Protein AF-A0A7X1CC91-F1 (afdb_monomer)

Nearest PDB structures (foldseek):
  3fx7-assembly1_B  TM=5.301E-01  e=7.254E-01  Helicobacter pylori
  6h4h-assembly1_B-2  TM=4.539E-01  e=4.019E+00  Homo sapiens
  5lm1-assembly1_A  TM=4.319E-01  e=9.790E+00  Homo sapiens

pLDDT: mean 75.58, std 10.17, range [43.06, 87.5]

InterPro domains:
  IPR046318 Protein of unknown function DUF5344 [PF17279] (1-83)

Sequence (95 aa):
MSEVHIDPTVLEQEISVLKELLNTKITRTKGSISNKGKTSDKMKEVQVYYDKLNEALDILIQNTVSFLENAKDAYINTDEASAAVLSQLLEREKG

Structure (mmCIF, N/CA/C/O backbone):
data_AF-A0A7X1CC91-F1
#
_entry.id   AF-A0A7X1CC91-F1
#
loop_
_atom_site.group_PDB
_atom_site.id
_atom_site.type_symbol
_atom_site.label_atom_id
_atom_site.label_alt_id
_atom_site.label_comp_id
_atom_site.label_asym_id
_atom_site.label_entity_id
_atom_site.label_seq_id
_atom_site.pdbx_PDB_ins_code
_atom_site.Cartn_x
_atom_site.Cartn_y
_atom_site.Cartn_z
_atom_site.occupancy
_atom_site.B_iso_or_equiv
_atom_site.auth_seq_id
_atom_site.auth_comp_id
_atom_site.auth_asym_id
_atom_site.auth_atom_id
_atom_site.pdbx_PDB_model_num
ATOM 1 N N . MET A 1 1 ? 8.295 -19.486 -20.993 1.00 43.06 1 MET A N 1
ATOM 2 C CA . MET A 1 1 ? 7.954 -18.529 -19.921 1.00 43.06 1 MET A CA 1
ATOM 3 C C . MET A 1 1 ? 6.885 -17.616 -20.488 1.00 43.06 1 MET A C 1
ATOM 5 O O . MET A 1 1 ? 7.074 -17.186 -21.617 1.00 43.06 1 MET A O 1
ATOM 9 N N . SER A 1 2 ? 5.755 -17.400 -19.807 1.00 45.97 2 SER A N 1
ATOM 10 C CA . SER A 1 2 ? 4.831 -16.345 -20.238 1.00 45.97 2 SER A CA 1
ATOM 11 C C . SER A 1 2 ? 5.491 -15.011 -19.927 1.00 45.97 2 SER A C 1
ATOM 13 O O . SER A 1 2 ? 5.896 -14.787 -18.786 1.00 45.97 2 SER A O 1
ATOM 15 N N . GLU A 1 3 ? 5.644 -14.170 -20.935 1.00 57.28 3 GLU A N 1
ATOM 16 C CA . GLU A 1 3 ? 6.137 -12.812 -20.761 1.00 57.28 3 GLU A CA 1
ATOM 17 C C . GLU A 1 3 ? 5.118 -12.063 -19.895 1.00 57.28 3 GLU A C 1
ATOM 19 O O . GLU A 1 3 ? 3.946 -11.935 -20.255 1.00 57.28 3 GLU A O 1
ATOM 24 N N . VAL A 1 4 ? 5.523 -11.696 -18.678 1.00 61.69 4 VAL A N 1
ATOM 25 C CA . VAL A 1 4 ? 4.669 -10.934 -17.767 1.00 61.69 4 VAL A CA 1
ATOM 26 C C . VAL A 1 4 ? 4.711 -9.494 -18.252 1.00 61.69 4 VAL A C 1
ATOM 28 O O . VAL A 1 4 ? 5.681 -8.782 -18.010 1.00 61.69 4 VAL A O 1
ATOM 31 N N . HIS A 1 5 ? 3.675 -9.087 -18.978 1.00 67.62 5 HIS A N 1
ATOM 32 C CA . HIS A 1 5 ? 3.518 -7.704 -19.400 1.00 67.62 5 HIS A CA 1
ATOM 33 C C . HIS A 1 5 ? 3.012 -6.881 -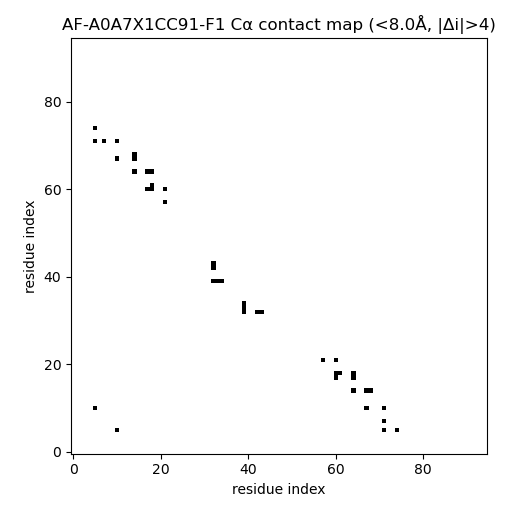18.211 1.00 67.62 5 HIS A C 1
ATOM 35 O O . HIS A 1 5 ? 1.874 -7.057 -17.772 1.00 67.62 5 HIS A O 1
ATOM 41 N N . ILE A 1 6 ? 3.876 -6.028 -17.661 1.00 67.88 6 ILE A N 1
ATOM 42 C CA . ILE A 1 6 ? 3.517 -5.079 -16.605 1.00 67.88 6 ILE A CA 1
ATOM 43 C C . ILE A 1 6 ? 3.299 -3.727 -17.276 1.00 67.88 6 ILE A C 1
ATOM 45 O O . ILE A 1 6 ? 4.232 -3.190 -17.864 1.00 67.88 6 ILE A O 1
ATOM 49 N N . ASP A 1 7 ? 2.086 -3.179 -17.179 1.00 78.31 7 ASP A N 1
ATOM 50 C CA . ASP A 1 7 ? 1.816 -1.787 -17.547 1.00 78.31 7 ASP A CA 1
ATOM 51 C C . ASP A 1 7 ? 2.160 -0.882 -16.347 1.00 78.31 7 ASP A C 1
ATOM 53 O O . ASP A 1 7 ? 1.442 -0.908 -15.337 1.00 78.31 7 ASP A O 1
ATOM 57 N N . PRO A 1 8 ? 3.243 -0.084 -16.414 1.00 74.94 8 PRO A N 1
ATOM 58 C CA . PRO A 1 8 ? 3.665 0.761 -15.300 1.00 74.94 8 PRO A CA 1
ATOM 59 C C . PRO A 1 8 ? 2.631 1.836 -14.951 1.00 74.94 8 PRO A C 1
ATOM 61 O O . PRO A 1 8 ? 2.551 2.248 -13.795 1.00 74.94 8 PRO A O 1
ATOM 64 N N . THR A 1 9 ? 1.819 2.264 -15.923 1.00 78.94 9 THR A N 1
ATOM 65 C CA . THR A 1 9 ? 0.804 3.310 -15.739 1.00 78.94 9 THR A CA 1
ATOM 66 C C . THR A 1 9 ? -0.363 2.792 -14.909 1.00 78.94 9 THR A C 1
ATOM 68 O O 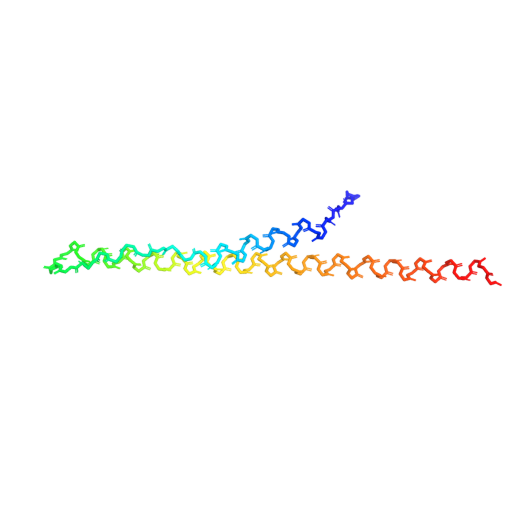. THR A 1 9 ? -0.804 3.456 -13.972 1.00 78.94 9 THR A O 1
ATOM 71 N N . VAL A 1 10 ? -0.842 1.583 -15.221 1.00 80.50 10 VAL A N 1
ATOM 72 C CA . VAL A 1 10 ? -1.891 0.913 -14.435 1.00 80.50 10 VAL A CA 1
ATOM 73 C C . VAL A 1 10 ? -1.388 0.652 -13.017 1.00 80.50 10 VAL A C 1
ATOM 75 O O . VAL A 1 10 ? -2.082 0.944 -12.047 1.00 80.50 10 VAL A O 1
ATOM 78 N N . LEU A 1 11 ? -0.148 0.178 -12.879 1.00 80.75 11 LEU A N 1
ATOM 79 C CA . LEU A 1 11 ? 0.462 -0.085 -11.577 1.00 80.75 11 LEU A CA 1
ATOM 80 C C . LEU A 1 11 ? 0.562 1.185 -10.711 1.00 80.75 11 LEU A C 1
ATOM 82 O O . LEU A 1 11 ? 0.300 1.147 -9.510 1.00 80.75 11 LEU A O 1
ATOM 86 N N . GLU A 1 12 ? 0.901 2.323 -11.317 1.00 80.06 12 GLU A N 1
ATOM 87 C CA . GLU A 1 12 ? 0.978 3.618 -10.638 1.00 80.06 12 GLU A CA 1
ATOM 88 C C . GLU A 1 12 ? -0.397 4.143 -10.197 1.00 80.06 12 GLU A C 1
ATOM 90 O O . GLU A 1 12 ? -0.525 4.668 -9.087 1.00 80.06 12 GLU A O 1
ATOM 95 N N . GLN A 1 13 ? -1.440 3.932 -11.008 1.00 82.00 13 GLN A N 1
ATOM 96 C CA . GLN A 1 13 ? -2.822 4.239 -10.626 1.00 82.00 13 GLN A CA 1
ATOM 97 C C . GLN A 1 13 ? -3.274 3.410 -9.418 1.00 82.00 13 GLN A C 1
ATOM 99 O O . GLN A 1 13 ? -3.790 3.973 -8.452 1.00 82.00 13 GLN A O 1
ATOM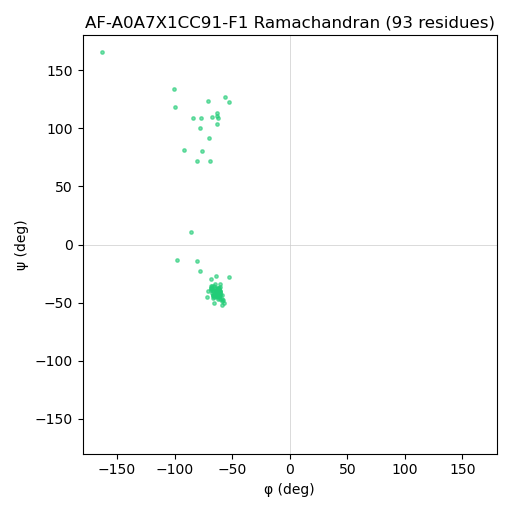 104 N N . GLU A 1 14 ? -3.022 2.100 -9.424 1.00 81.38 14 GLU A N 1
ATOM 105 C CA . GLU A 1 14 ? -3.383 1.209 -8.312 1.00 81.38 14 GLU A CA 1
ATOM 106 C C . GLU A 1 14 ? -2.629 1.570 -7.017 1.00 81.38 14 GLU A C 1
ATOM 108 O O . GLU A 1 14 ? -3.216 1.611 -5.933 1.00 81.38 14 GLU A O 1
ATOM 113 N N . ILE A 1 15 ? -1.344 1.938 -7.112 1.00 83.50 15 ILE A N 1
ATOM 114 C CA . ILE A 1 15 ? -0.576 2.468 -5.971 1.00 83.50 15 ILE A CA 1
ATOM 115 C C . ILE A 1 15 ? -1.213 3.755 -5.423 1.00 83.50 15 ILE A C 1
ATOM 117 O O . ILE A 1 15 ? -1.275 3.940 -4.203 1.00 83.50 15 ILE A O 1
ATOM 121 N N . SER A 1 16 ? -1.693 4.646 -6.295 1.00 82.81 16 SER A N 1
ATOM 122 C CA . SER A 1 16 ? -2.359 5.884 -5.878 1.00 82.81 16 SER A CA 1
ATOM 123 C C . SER A 1 16 ? -3.642 5.598 -5.096 1.00 82.81 16 SER A C 1
ATOM 125 O O . SER A 1 16 ? -3.838 6.166 -4.022 1.00 82.81 16 SER A O 1
ATOM 127 N N . VAL A 1 17 ? -4.470 4.661 -5.568 1.00 85.19 17 VAL A N 1
ATOM 128 C CA . VAL A 1 17 ? -5.696 4.232 -4.869 1.00 85.19 17 VAL A CA 1
ATOM 129 C C . VAL A 1 17 ? -5.373 3.683 -3.476 1.00 85.19 17 VAL A C 1
ATOM 131 O O . VAL A 1 17 ? -6.024 4.042 -2.494 1.00 85.19 17 VAL A O 1
ATOM 134 N N . LEU A 1 18 ? -4.325 2.864 -3.349 1.00 82.75 18 LEU A N 1
ATOM 135 C CA . LEU A 1 18 ? -3.882 2.339 -2.053 1.00 82.75 18 LEU A CA 1
ATOM 136 C C . LEU A 1 18 ? -3.413 3.452 -1.098 1.00 82.75 18 LEU A C 1
ATOM 138 O O . LEU A 1 18 ? -3.738 3.433 0.092 1.00 82.75 18 LEU A O 1
ATOM 142 N N . LYS A 1 19 ? -2.697 4.461 -1.608 1.00 80.19 19 LYS A N 1
ATOM 143 C CA . LYS A 1 19 ? -2.289 5.643 -0.826 1.00 80.19 19 LYS A CA 1
ATOM 144 C C . LYS A 1 19 ? -3.491 6.489 -0.388 1.00 80.19 19 LYS A C 1
ATOM 146 O O . LYS A 1 19 ? -3.498 7.014 0.724 1.00 80.19 19 LYS A O 1
ATOM 151 N N . GLU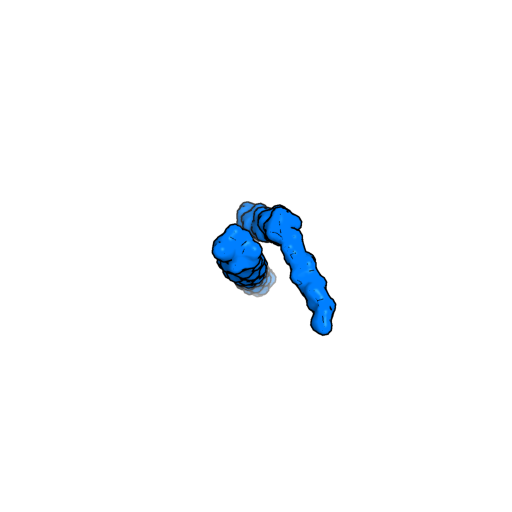 A 1 20 ? -4.525 6.603 -1.215 1.00 81.94 20 GLU A N 1
ATOM 152 C CA . GLU A 1 20 ? -5.774 7.284 -0.854 1.00 81.94 20 GLU A CA 1
ATOM 153 C C . GLU A 1 20 ? -6.559 6.535 0.231 1.00 81.94 20 GLU A C 1
ATOM 155 O O . GLU A 1 20 ? -7.090 7.159 1.156 1.00 81.94 20 GLU A O 1
ATOM 160 N N . LEU A 1 21 ? -6.576 5.200 0.183 1.00 78.00 21 LEU A N 1
ATOM 161 C CA . LEU A 1 21 ? -7.189 4.374 1.225 1.00 78.00 21 LEU A CA 1
ATOM 162 C C . LEU A 1 21 ? -6.509 4.574 2.588 1.00 78.00 21 LEU A C 1
ATOM 164 O O . LEU A 1 21 ? -7.212 4.732 3.583 1.00 78.00 21 LEU A O 1
ATOM 168 N N . LEU A 1 22 ? -5.175 4.687 2.631 1.00 72.88 22 LEU A N 1
ATOM 169 C CA . LEU A 1 22 ? -4.429 5.039 3.855 1.00 72.88 22 LEU A CA 1
ATOM 170 C C . LEU A 1 22 ? -4.820 6.412 4.424 1.00 72.88 22 LEU A C 1
ATOM 172 O O . LEU A 1 22 ? -4.835 6.622 5.638 1.00 72.88 22 LEU A O 1
ATOM 176 N N . ASN A 1 23 ? -5.145 7.367 3.552 1.00 73.25 23 ASN A N 1
ATOM 177 C CA . ASN A 1 23 ? -5.576 8.701 3.969 1.00 73.25 23 ASN A CA 1
ATOM 178 C C . ASN A 1 23 ? -7.038 8.723 4.440 1.00 73.25 23 ASN A C 1
ATOM 180 O O . ASN A 1 23 ? -7.427 9.592 5.229 1.00 73.25 23 ASN A O 1
ATOM 184 N N . THR A 1 24 ? -7.842 7.753 4.006 1.00 69.81 24 THR A N 1
ATOM 185 C CA . THR A 1 24 ? -9.245 7.601 4.391 1.00 69.81 24 THR A CA 1
ATOM 186 C C . THR A 1 24 ? -9.330 6.919 5.753 1.00 69.81 24 THR A C 1
ATOM 188 O O . THR A 1 24 ? -9.714 5.761 5.886 1.00 69.81 24 THR A O 1
ATOM 191 N N . LYS A 1 25 ? -8.959 7.648 6.812 1.00 63.03 25 LYS A N 1
ATOM 192 C CA . LYS A 1 25 ? -9.111 7.148 8.183 1.00 63.03 25 LYS A CA 1
ATOM 193 C C . LYS A 1 25 ? -10.565 6.775 8.422 1.00 63.03 25 LYS A C 1
ATOM 195 O O . LYS A 1 25 ? -11.445 7.624 8.276 1.00 63.03 25 LYS A O 1
ATOM 200 N N . ILE A 1 26 ? -10.816 5.548 8.878 1.00 64.44 26 ILE A N 1
ATOM 201 C CA . ILE A 1 26 ? -12.159 5.175 9.313 1.00 64.44 26 ILE A CA 1
ATOM 202 C C . ILE A 1 26 ? -12.522 6.070 10.501 1.00 64.44 26 ILE A C 1
ATOM 204 O O . ILE A 1 26 ? -11.944 5.975 11.590 1.00 64.44 26 ILE A O 1
ATOM 208 N N . THR A 1 27 ? -13.448 6.999 10.276 1.00 55.69 27 THR A N 1
ATOM 209 C CA . THR A 1 27 ? -13.854 7.990 11.264 1.00 55.69 27 THR A CA 1
ATOM 210 C C . THR A 1 27 ? -14.474 7.266 12.449 1.00 55.69 27 THR A C 1
ATOM 212 O O . THR A 1 27 ? -15.557 6.689 12.366 1.00 55.69 27 THR A O 1
ATOM 215 N N . ARG A 1 28 ? -13.764 7.282 13.583 1.00 57.34 28 ARG A N 1
ATOM 216 C CA . ARG A 1 28 ? -14.260 6.744 14.852 1.00 57.34 28 ARG A CA 1
ATOM 217 C C . ARG A 1 28 ? -15.623 7.359 15.158 1.00 57.34 28 ARG A C 1
ATOM 219 O O . ARG A 1 28 ? -15.717 8.567 15.377 1.00 57.34 28 ARG A O 1
ATOM 226 N N . THR A 1 29 ? -16.644 6.526 15.334 1.00 53.81 29 THR A N 1
ATOM 227 C CA . THR A 1 29 ? -17.785 6.936 16.155 1.00 53.81 29 THR A CA 1
ATOM 228 C C . THR A 1 29 ? -17.270 6.980 17.594 1.00 53.81 29 THR A C 1
ATOM 230 O O . THR A 1 29 ? -17.209 5.957 18.272 1.00 53.81 29 THR A O 1
ATOM 233 N N . LYS A 1 30 ? -16.789 8.146 18.052 1.00 52.03 30 LYS A N 1
ATOM 234 C CA . LYS A 1 30 ? -16.381 8.369 19.450 1.00 52.03 30 LYS A CA 1
ATOM 235 C C . LYS A 1 30 ? -17.630 8.366 20.340 1.00 52.03 30 LYS A C 1
ATOM 237 O O . LYS A 1 30 ? -18.059 9.403 20.833 1.00 52.03 30 LYS A O 1
ATOM 242 N N . GLY A 1 31 ? -18.230 7.198 20.542 1.00 54.34 31 GLY A N 1
ATOM 243 C CA . GLY A 1 31 ? -19.169 6.996 21.634 1.00 54.34 31 GLY A CA 1
ATOM 244 C C . GLY A 1 31 ? -18.384 7.067 22.938 1.00 54.34 31 GLY A C 1
ATOM 245 O O . GLY A 1 31 ? -17.561 6.193 23.206 1.00 54.34 31 GLY A O 1
ATOM 246 N N . SER A 1 32 ? -18.582 8.122 23.730 1.00 55.66 32 SER A N 1
ATOM 247 C CA . SER A 1 32 ? -18.046 8.182 25.091 1.00 55.66 32 SER A CA 1
ATOM 248 C C . SER A 1 32 ? -18.694 7.057 25.898 1.00 55.66 32 SER A C 1
ATOM 250 O O . SER A 1 32 ? -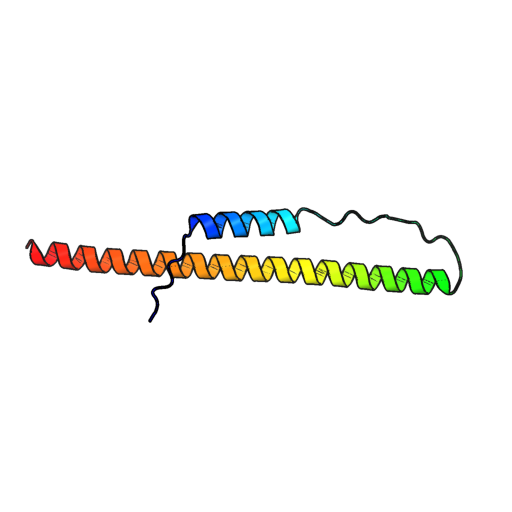19.871 7.135 26.250 1.00 55.66 32 SER A O 1
ATOM 252 N N . ILE A 1 33 ? -17.957 5.971 26.147 1.00 60.81 33 ILE A N 1
ATOM 253 C CA . ILE A 1 33 ? -18.430 4.870 26.990 1.00 60.81 33 ILE A CA 1
ATOM 254 C C . ILE A 1 33 ? -18.325 5.354 28.443 1.00 60.81 33 ILE A C 1
ATOM 256 O O . ILE A 1 33 ? -17.354 5.077 29.144 1.00 60.81 33 ILE A O 1
ATOM 260 N N . SER A 1 34 ? -19.305 6.139 28.898 1.00 58.06 34 SER A N 1
ATOM 261 C CA . SER A 1 34 ? -19.262 6.790 30.216 1.00 58.06 34 SER A CA 1
ATOM 262 C C . SER A 1 34 ? -19.781 5.917 31.367 1.00 58.06 34 SER A C 1
ATOM 264 O O . SER A 1 34 ? -20.005 6.431 32.463 1.00 58.06 34 SER A O 1
ATOM 266 N N . ASN A 1 35 ? -20.014 4.618 31.153 1.00 58.62 35 ASN A N 1
ATOM 267 C CA . ASN A 1 35 ? -20.677 3.780 32.153 1.00 58.62 35 ASN A CA 1
ATOM 268 C C . ASN A 1 35 ? -19.673 2.925 32.950 1.00 58.62 35 ASN A C 1
ATOM 270 O O . ASN A 1 35 ? -18.771 2.323 32.371 1.00 58.62 35 ASN A O 1
ATOM 274 N N . LYS A 1 36 ? -19.802 2.868 34.282 1.00 64.44 36 LYS A N 1
ATOM 275 C CA . LYS A 1 36 ? -18.912 2.105 35.184 1.00 64.44 36 LYS A CA 1
ATOM 276 C C . LYS A 1 36 ? -19.466 0.691 35.404 1.00 64.44 36 LYS A C 1
ATOM 278 O O . LYS A 1 36 ? -20.131 0.433 36.400 1.00 64.44 36 LYS A O 1
ATOM 283 N N . GLY A 1 37 ? -19.221 -0.229 34.472 1.00 72.00 37 GLY A N 1
ATOM 284 C CA . GLY A 1 37 ? -19.641 -1.629 34.610 1.00 72.00 37 GLY A CA 1
ATOM 285 C C . GLY A 1 37 ? -18.907 -2.565 33.654 1.00 72.00 37 GLY A C 1
ATOM 286 O O . GLY A 1 37 ? -18.315 -2.105 32.684 1.00 72.00 37 GLY A O 1
ATOM 287 N N . LYS A 1 38 ? -18.988 -3.884 33.885 1.00 71.06 38 LYS A N 1
ATOM 288 C CA . LYS A 1 38 ? -18.266 -4.919 33.108 1.00 71.06 38 LYS A CA 1
ATOM 289 C C . LYS A 1 38 ? -18.471 -4.819 31.585 1.00 71.06 38 LYS A C 1
ATOM 291 O O . LYS A 1 38 ? -17.599 -5.201 30.813 1.00 71.06 38 LYS A O 1
ATOM 296 N N . THR A 1 39 ? -19.612 -4.288 31.143 1.00 73.88 39 THR A N 1
ATOM 297 C CA . THR A 1 39 ? -19.917 -4.021 29.725 1.00 73.88 39 THR A CA 1
ATOM 298 C C . THR A 1 39 ? -19.038 -2.918 29.127 1.00 73.88 39 THR A C 1
ATOM 300 O O . THR A 1 39 ? -18.640 -3.010 27.971 1.00 73.88 39 THR A O 1
ATOM 303 N N . SER A 1 40 ? -18.705 -1.891 29.911 1.00 72.19 40 SER A N 1
ATOM 304 C CA . SER A 1 40 ? -17.806 -0.804 29.508 1.00 72.19 40 SER A CA 1
ATOM 305 C C . SER A 1 40 ? -16.380 -1.298 29.309 1.00 72.19 40 SER A C 1
ATOM 307 O O . SER A 1 40 ? -15.734 -0.927 28.335 1.00 72.19 40 SER A O 1
ATOM 309 N N . ASP A 1 41 ? -15.917 -2.203 30.171 1.00 75.06 41 ASP A N 1
ATOM 310 C CA . ASP A 1 41 ? -14.574 -2.772 30.053 1.00 75.06 41 ASP A CA 1
ATOM 311 C C . ASP A 1 41 ? -14.439 -3.646 28.800 1.00 75.06 41 ASP A C 1
ATOM 313 O O . ASP A 1 41 ? -13.484 -3.479 28.046 1.00 75.06 41 ASP A O 1
ATOM 317 N N . LYS A 1 42 ? -15.451 -4.469 28.486 1.00 75.69 42 LYS A N 1
ATOM 318 C CA . LYS A 1 42 ? -15.503 -5.203 27.208 1.00 75.69 42 LYS A CA 1
ATOM 319 C C . LYS A 1 42 ? -15.558 -4.274 25.994 1.00 75.69 42 LYS A C 1
ATOM 321 O O . LYS A 1 42 ? -14.946 -4.559 24.973 1.00 75.69 42 LYS A O 1
ATOM 326 N N . MET A 1 43 ? -16.269 -3.151 26.085 1.00 74.81 43 MET A N 1
ATOM 327 C CA . MET A 1 43 ? -16.322 -2.174 24.993 1.00 74.81 43 MET A CA 1
ATOM 328 C C . MET A 1 43 ? -14.982 -1.455 24.780 1.00 74.81 43 MET A C 1
ATOM 330 O O . MET A 1 43 ? -14.607 -1.214 23.635 1.00 74.81 43 MET A O 1
ATOM 334 N N . LYS A 1 44 ? -14.220 -1.167 25.843 1.00 77.19 44 LYS A N 1
ATOM 335 C CA . LYS A 1 44 ? -12.836 -0.670 25.720 1.00 77.19 44 LYS A CA 1
ATOM 336 C C . LYS A 1 44 ? -11.922 -1.705 25.067 1.00 77.19 44 LYS A C 1
ATOM 338 O O . LYS A 1 44 ? -11.094 -1.350 24.240 1.00 77.19 44 LYS A O 1
ATOM 343 N N . GLU A 1 45 ? -12.083 -2.979 25.408 1.00 79.75 45 GLU A N 1
ATOM 344 C CA . GLU A 1 45 ? -11.318 -4.071 24.802 1.00 79.75 45 GLU A CA 1
ATOM 345 C C . GLU A 1 45 ? -11.602 -4.191 23.294 1.00 79.75 45 GLU A C 1
ATOM 347 O O . GLU A 1 45 ? -10.675 -4.255 22.489 1.00 79.75 45 GLU A O 1
ATOM 352 N N . VAL A 1 46 ? -12.874 -4.097 22.889 1.00 78.75 46 VAL A N 1
ATOM 353 C CA . VAL A 1 46 ? -13.271 -4.031 21.471 1.00 78.75 46 VAL A CA 1
ATOM 354 C C . VAL A 1 46 ? -12.667 -2.809 20.773 1.00 78.75 46 VAL A C 1
ATOM 356 O O . VAL A 1 46 ? -12.198 -2.935 19.644 1.00 78.75 46 VAL A O 1
ATOM 359 N N . GLN A 1 47 ? -12.619 -1.645 21.432 1.00 77.06 47 GLN A N 1
ATOM 360 C CA . GLN A 1 47 ? -11.942 -0.463 20.882 1.00 77.06 47 GLN A CA 1
ATOM 361 C C . GLN A 1 47 ? -10.447 -0.713 20.651 1.00 77.06 47 GLN A C 1
ATOM 363 O O . GLN A 1 47 ? -9.934 -0.364 19.592 1.00 77.06 47 GLN A O 1
ATOM 368 N N . VAL A 1 48 ? -9.762 -1.371 21.589 1.00 82.44 48 VAL A N 1
ATOM 369 C CA . VAL A 1 48 ? -8.346 -1.737 21.431 1.00 82.44 48 VAL A CA 1
ATOM 370 C C . VAL A 1 48 ? -8.149 -2.706 20.262 1.00 82.44 48 VAL A C 1
ATOM 372 O O . VAL A 1 48 ? -7.204 -2.546 19.493 1.00 82.44 48 VAL A O 1
ATOM 375 N N . TYR A 1 49 ? -9.025 -3.702 20.097 1.00 78.75 49 TYR A N 1
ATOM 376 C CA . TYR A 1 49 ? -8.954 -4.612 18.949 1.00 78.75 49 TYR A CA 1
ATOM 377 C C . TYR A 1 49 ? -9.186 -3.897 17.620 1.00 78.75 49 TYR A C 1
ATOM 379 O O . TYR A 1 49 ? -8.484 -4.174 16.652 1.00 78.75 49 TYR A O 1
ATOM 387 N N . TYR A 1 50 ? -10.131 -2.961 17.585 1.00 79.50 50 TYR A N 1
ATOM 388 C CA . TYR A 1 50 ? -10.398 -2.144 16.408 1.00 79.50 50 TYR A CA 1
ATOM 389 C C . TYR A 1 50 ? -9.191 -1.277 16.026 1.00 79.50 50 TYR A C 1
ATOM 391 O O . TYR A 1 50 ? -8.826 -1.207 14.855 1.00 79.50 50 TYR A O 1
ATOM 399 N N . ASP A 1 51 ? -8.531 -0.666 17.011 1.00 81.56 51 ASP A N 1
ATOM 400 C CA . ASP A 1 51 ? -7.327 0.135 16.782 1.00 81.56 51 ASP A CA 1
ATOM 401 C C . ASP A 1 51 ? -6.181 -0.712 16.220 1.00 81.56 51 ASP A C 1
ATOM 403 O O . ASP A 1 51 ? -5.571 -0.331 15.223 1.00 81.56 51 ASP A O 1
ATOM 407 N N . LYS A 1 52 ? -5.948 -1.897 16.800 1.00 83.88 52 LYS A N 1
ATOM 408 C CA . LYS A 1 52 ? -4.943 -2.847 16.301 1.00 83.88 52 LYS A CA 1
ATOM 409 C C . LYS A 1 52 ? -5.248 -3.332 14.886 1.00 83.88 52 LYS A C 1
ATOM 411 O O . LYS A 1 52 ? -4.329 -3.522 14.098 1.00 83.88 52 LYS A O 1
ATOM 416 N N . LEU A 1 53 ? -6.523 -3.563 14.570 1.00 79.94 53 LEU A N 1
ATOM 417 C CA . LEU A 1 53 ? -6.934 -3.993 13.237 1.00 79.94 53 LEU A CA 1
ATOM 418 C C . LEU A 1 53 ? -6.678 -2.897 12.199 1.00 79.94 53 LEU A C 1
ATOM 420 O O . LEU A 1 53 ? -6.143 -3.198 11.138 1.00 79.94 53 LEU A O 1
ATOM 424 N N . ASN A 1 54 ? -7.012 -1.642 12.512 1.00 81.38 54 ASN A N 1
ATOM 425 C CA . ASN A 1 54 ? -6.714 -0.519 11.623 1.00 81.38 54 ASN A CA 1
ATOM 426 C C . ASN A 1 54 ? -5.210 -0.348 11.413 1.00 81.38 54 ASN A C 1
ATOM 428 O O . ASN A 1 54 ? -4.778 -0.214 10.279 1.00 81.38 54 ASN A O 1
ATOM 432 N N . GLU A 1 55 ? -4.409 -0.423 12.477 1.00 85.62 55 GLU A N 1
ATOM 433 C CA . GLU A 1 55 ? -2.949 -0.348 12.363 1.00 85.62 55 GLU A CA 1
ATOM 434 C C . GLU A 1 55 ? -2.386 -1.481 11.488 1.00 85.62 55 GLU A C 1
ATOM 436 O O . GLU A 1 55 ? -1.551 -1.246 10.617 1.00 85.62 55 GLU A O 1
ATOM 441 N N . ALA A 1 56 ? -2.880 -2.711 11.660 1.00 81.25 56 ALA A N 1
ATOM 442 C CA . ALA A 1 56 ? -2.469 -3.842 10.832 1.00 81.25 56 ALA A CA 1
ATOM 443 C C . ALA A 1 56 ? -2.870 -3.671 9.356 1.00 81.25 56 ALA A C 1
ATOM 445 O O . ALA A 1 56 ? -2.103 -4.048 8.469 1.00 81.25 56 ALA A O 1
ATOM 446 N N . LEU A 1 57 ? -4.050 -3.102 9.087 1.00 83.31 57 LEU A N 1
ATOM 447 C CA . LEU A 1 57 ? -4.500 -2.780 7.732 1.00 83.31 57 LEU A CA 1
ATOM 448 C C . LEU A 1 57 ? -3.637 -1.682 7.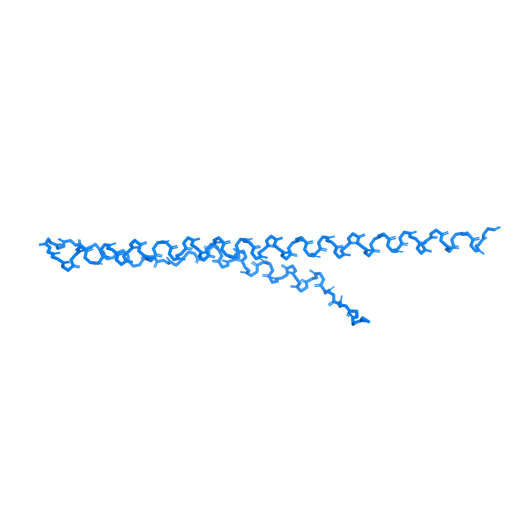103 1.00 83.31 57 LEU A C 1
ATOM 450 O O . LEU A 1 57 ? -3.217 -1.842 5.959 1.00 83.31 57 LEU A O 1
ATOM 454 N N . ASP A 1 58 ? -3.304 -0.630 7.851 1.00 83.94 58 ASP A N 1
ATOM 455 C CA . ASP A 1 58 ? -2.414 0.435 7.382 1.00 83.94 58 ASP A CA 1
ATOM 456 C C . ASP A 1 58 ? -1.037 -0.134 7.000 1.00 83.94 58 ASP A C 1
ATOM 458 O O . ASP A 1 58 ? -0.529 0.129 5.909 1.00 83.94 58 ASP A O 1
ATOM 462 N N . ILE A 1 59 ? -0.457 -0.987 7.852 1.00 86.94 59 ILE A N 1
ATOM 463 C CA . ILE A 1 59 ? 0.824 -1.659 7.578 1.00 86.94 59 ILE A CA 1
ATOM 464 C C . ILE A 1 59 ? 0.727 -2.554 6.336 1.00 86.94 59 ILE A C 1
ATOM 466 O O . ILE A 1 59 ? 1.635 -2.564 5.504 1.00 86.94 59 ILE A O 1
ATOM 470 N N . LEU A 1 60 ? -0.362 -3.312 6.183 1.00 84.12 60 LEU A N 1
ATOM 471 C CA . LEU A 1 60 ? -0.561 -4.182 5.023 1.00 84.12 60 LEU A CA 1
ATOM 472 C C . LEU A 1 60 ? -0.635 -3.376 3.721 1.00 84.12 60 LEU A C 1
ATOM 474 O O . LEU A 1 60 ? 0.003 -3.751 2.734 1.00 84.12 60 LEU A O 1
ATOM 478 N N . ILE A 1 61 ? -1.379 -2.267 3.719 1.00 83.25 61 ILE A N 1
ATOM 479 C CA . ILE A 1 61 ? -1.490 -1.392 2.550 1.00 83.25 61 ILE A CA 1
ATOM 480 C C . ILE A 1 61 ? -0.125 -0.768 2.230 1.00 83.25 61 ILE A C 1
ATOM 482 O O . ILE A 1 61 ? 0.290 -0.799 1.074 1.00 83.25 61 ILE A O 1
ATOM 486 N N . GLN A 1 62 ? 0.621 -0.292 3.234 1.00 84.62 62 GLN A N 1
ATOM 487 C CA . GLN A 1 62 ? 1.979 0.240 3.045 1.00 84.62 62 GLN A CA 1
ATOM 488 C C . GLN A 1 62 ? 2.936 -0.795 2.444 1.00 84.62 62 GLN A C 1
ATOM 490 O O . GLN A 1 62 ? 3.598 -0.514 1.447 1.00 84.62 62 GLN A O 1
ATOM 495 N N . ASN A 1 63 ? 2.972 -2.009 2.997 1.00 87.50 63 ASN A N 1
ATOM 496 C CA . ASN A 1 63 ? 3.817 -3.087 2.481 1.00 87.50 63 ASN A CA 1
ATOM 497 C C . ASN A 1 63 ? 3.446 -3.460 1.041 1.00 87.50 63 ASN A C 1
ATOM 499 O O . ASN A 1 63 ? 4.325 -3.740 0.227 1.00 87.50 63 ASN A O 1
ATOM 503 N N . THR A 1 64 ? 2.150 -3.442 0.719 1.00 83.94 64 THR A N 1
ATOM 504 C CA . THR A 1 64 ? 1.656 -3.707 -0.638 1.00 83.94 64 THR A CA 1
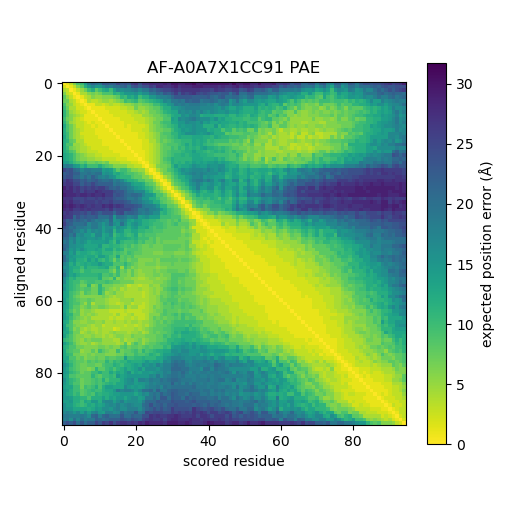ATOM 505 C C . THR A 1 64 ? 2.107 -2.612 -1.601 1.00 83.94 64 THR A C 1
ATOM 507 O O . THR A 1 64 ? 2.629 -2.924 -2.665 1.00 83.94 64 THR A O 1
ATOM 510 N N . VAL A 1 65 ? 1.990 -1.339 -1.211 1.00 83.00 65 VAL A N 1
ATOM 511 C CA . VAL A 1 65 ? 2.500 -0.203 -1.993 1.00 83.00 65 VAL A CA 1
ATOM 512 C C . VAL A 1 65 ? 3.997 -0.356 -2.260 1.00 83.00 65 VAL A C 1
ATOM 514 O O . VAL A 1 65 ? 4.404 -0.308 -3.416 1.00 83.00 65 VAL A O 1
ATOM 517 N N . SER A 1 66 ? 4.806 -0.624 -1.232 1.00 85.75 66 SER A N 1
ATOM 518 C CA . SER A 1 66 ? 6.253 -0.802 -1.403 1.00 85.75 66 SER A CA 1
ATOM 519 C C . SER A 1 66 ? 6.601 -1.996 -2.291 1.00 85.75 66 SER A C 1
ATOM 521 O O . SER A 1 66 ? 7.536 -1.926 -3.084 1.00 85.75 66 SER A O 1
ATOM 523 N N . PHE A 1 67 ? 5.860 -3.101 -2.189 1.00 85.75 67 PHE A N 1
ATOM 524 C CA . PHE A 1 67 ? 6.047 -4.247 -3.076 1.00 85.75 67 PHE A CA 1
ATOM 525 C C . PHE A 1 67 ? 5.779 -3.879 -4.543 1.00 85.75 67 PHE A C 1
ATOM 527 O O . PHE A 1 67 ? 6.580 -4.224 -5.411 1.00 85.75 67 PHE A O 1
ATOM 534 N N . LEU A 1 68 ? 4.687 -3.158 -4.816 1.00 83.81 68 LEU A N 1
ATOM 535 C CA . LEU A 1 68 ? 4.327 -2.739 -6.172 1.00 83.81 68 LEU A CA 1
ATOM 536 C C . LEU A 1 68 ? 5.306 -1.696 -6.730 1.00 83.81 68 LEU A C 1
ATOM 538 O O . LEU A 1 68 ? 5.683 -1.794 -7.893 1.00 83.81 68 LEU A O 1
ATOM 542 N N . GLU A 1 69 ? 5.773 -0.747 -5.913 1.00 83.81 69 GLU A N 1
ATOM 543 C CA . GLU A 1 69 ? 6.814 0.217 -6.30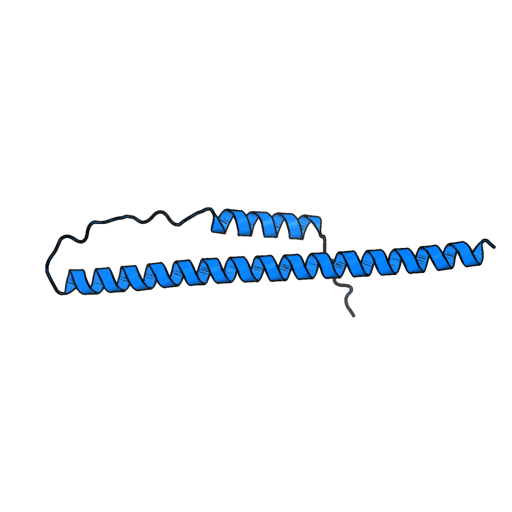4 1.00 83.81 69 GLU A CA 1
ATOM 544 C C . GLU A 1 69 ? 8.114 -0.504 -6.688 1.00 83.81 69 GLU A C 1
ATOM 546 O O . GLU A 1 69 ? 8.636 -0.287 -7.779 1.00 83.81 69 GLU A O 1
ATOM 551 N N . ASN A 1 70 ? 8.568 -1.460 -5.872 1.00 84.75 70 ASN A N 1
ATOM 552 C CA . ASN A 1 70 ? 9.752 -2.263 -6.189 1.00 84.75 70 ASN A CA 1
ATOM 553 C C . ASN A 1 70 ? 9.582 -3.086 -7.478 1.00 84.75 70 ASN A C 1
ATOM 555 O O . ASN A 1 70 ? 10.530 -3.229 -8.251 1.00 84.75 70 ASN A O 1
ATOM 559 N N . ALA A 1 71 ? 8.389 -3.639 -7.721 1.00 81.25 71 ALA A N 1
ATOM 560 C CA . ALA A 1 71 ? 8.100 -4.375 -8.951 1.00 81.25 71 ALA A CA 1
ATOM 561 C C . ALA A 1 71 ? 8.126 -3.456 -10.186 1.00 81.25 71 ALA A C 1
ATOM 563 O O . ALA A 1 71 ? 8.677 -3.843 -11.218 1.00 81.25 71 ALA A O 1
ATOM 564 N N . LYS A 1 72 ? 7.587 -2.234 -10.065 1.00 80.44 72 LYS A N 1
ATOM 565 C CA . LYS A 1 72 ? 7.640 -1.198 -11.107 1.00 80.44 72 LYS A CA 1
ATOM 566 C C . LYS A 1 72 ? 9.082 -0.849 -11.458 1.00 80.44 72 LYS A C 1
ATOM 568 O O . LYS A 1 72 ? 9.466 -0.910 -12.624 1.00 80.44 72 LYS A O 1
ATOM 573 N N . ASP A 1 73 ? 9.878 -0.532 -10.442 1.00 82.06 73 ASP A N 1
ATOM 574 C CA . ASP A 1 73 ? 11.260 -0.094 -10.615 1.00 82.06 73 ASP A CA 1
ATOM 575 C C . ASP A 1 73 ? 12.116 -1.210 -11.225 1.00 82.06 73 ASP A C 1
ATOM 577 O O . ASP A 1 73 ? 12.909 -0.969 -12.133 1.00 82.06 73 ASP A O 1
ATOM 581 N N . ALA A 1 74 ? 11.927 -2.460 -10.790 1.00 80.94 74 ALA A N 1
ATOM 582 C CA . ALA A 1 74 ? 12.614 -3.610 -11.375 1.00 80.94 74 ALA A CA 1
ATOM 583 C C . ALA A 1 74 ? 12.275 -3.806 -12.863 1.00 80.94 74 ALA A C 1
ATOM 585 O O . ALA A 1 74 ? 13.164 -4.122 -13.659 1.00 80.94 74 ALA A O 1
ATOM 586 N N . TYR A 1 75 ? 11.010 -3.601 -13.244 1.00 80.06 75 TYR A N 1
ATOM 587 C CA . TYR A 1 75 ? 10.576 -3.701 -14.635 1.00 80.06 75 TYR A CA 1
ATOM 588 C C . TYR A 1 75 ? 11.204 -2.603 -15.503 1.00 80.06 75 TYR A C 1
ATOM 590 O O . TYR A 1 75 ? 11.833 -2.922 -16.510 1.00 80.06 75 TYR A O 1
ATOM 598 N N . ILE A 1 76 ? 11.120 -1.337 -15.076 1.00 78.81 76 ILE A N 1
ATOM 599 C CA . ILE A 1 76 ? 11.704 -0.194 -15.800 1.00 78.81 76 ILE A CA 1
ATOM 600 C C . ILE A 1 76 ? 13.214 -0.382 -15.985 1.00 78.81 76 ILE A C 1
ATOM 602 O O . ILE A 1 76 ? 13.714 -0.285 -17.101 1.00 78.81 76 ILE A O 1
ATOM 606 N N . ASN A 1 77 ? 13.934 -0.748 -14.921 1.00 81.50 77 ASN A N 1
ATOM 607 C CA . ASN A 1 77 ? 15.382 -0.966 -14.990 1.00 81.50 77 ASN A CA 1
ATOM 608 C C . ASN A 1 77 ? 15.763 -2.085 -15.977 1.00 81.50 77 ASN A C 1
ATOM 610 O O . ASN A 1 77 ? 16.790 -2.006 -16.654 1.00 81.50 77 ASN A O 1
ATOM 614 N N . THR A 1 78 ? 14.951 -3.143 -16.058 1.00 80.44 78 THR A N 1
ATOM 615 C CA . THR A 1 78 ? 15.190 -4.258 -16.987 1.00 80.44 78 THR A CA 1
ATOM 616 C C . THR A 1 78 ? 14.939 -3.838 -18.436 1.00 80.44 78 THR A C 1
ATOM 618 O O . THR A 1 78 ? 15.700 -4.221 -19.331 1.00 80.44 78 THR A O 1
ATOM 621 N N . ASP A 1 79 ? 13.899 -3.038 -18.669 1.00 76.69 79 ASP A N 1
ATOM 622 C CA . ASP A 1 79 ? 13.562 -2.511 -19.991 1.00 76.69 79 ASP A CA 1
ATOM 623 C C . ASP A 1 79 ? 14.641 -1.539 -20.496 1.00 76.69 79 ASP A C 1
ATOM 625 O O . ASP A 1 79 ? 15.168 -1.707 -21.597 1.00 76.69 79 ASP A O 1
ATOM 629 N N . GLU A 1 80 ? 15.090 -0.609 -19.647 1.00 81.25 80 GLU A N 1
ATOM 630 C CA . GLU A 1 80 ? 16.181 0.323 -19.960 1.00 81.25 80 GLU A CA 1
ATOM 631 C C . GLU A 1 80 ? 17.497 -0.401 -20.275 1.00 81.25 80 GLU A C 1
ATOM 633 O O . GLU A 1 80 ? 18.174 -0.078 -21.257 1.00 81.25 80 GLU A O 1
ATOM 638 N N . ALA A 1 81 ? 17.855 -1.422 -19.487 1.00 81.88 81 ALA A N 1
ATOM 639 C CA . ALA A 1 81 ? 19.041 -2.234 -19.746 1.00 81.88 81 ALA A CA 1
ATOM 640 C C . ALA A 1 81 ? 18.943 -2.967 -21.095 1.00 81.88 81 ALA A C 1
ATOM 642 O O . ALA A 1 81 ? 19.915 -3.014 -21.854 1.00 81.88 81 ALA A O 1
ATOM 643 N N . SER A 1 82 ? 17.763 -3.501 -21.418 1.00 78.62 82 SER A N 1
ATOM 644 C CA . SER A 1 82 ? 17.509 -4.185 -22.689 1.00 78.62 82 SER A CA 1
ATOM 645 C C . SER A 1 82 ? 17.595 -3.219 -23.875 1.00 78.62 82 SER A C 1
ATOM 647 O O . SER A 1 82 ? 18.256 -3.522 -24.871 1.00 78.62 82 SER A O 1
ATOM 649 N N . ALA A 1 83 ? 17.016 -2.021 -23.750 1.00 78.19 83 ALA A N 1
ATOM 650 C CA . ALA A 1 83 ? 17.088 -0.964 -24.757 1.00 78.19 83 ALA A CA 1
ATOM 651 C C . ALA A 1 83 ? 18.530 -0.474 -24.995 1.00 78.19 83 ALA A C 1
ATOM 653 O O . ALA A 1 83 ? 18.936 -0.251 -26.143 1.00 78.19 83 ALA A O 1
ATOM 654 N N . ALA A 1 84 ? 19.335 -0.357 -23.933 1.00 82.94 84 ALA A N 1
ATOM 655 C CA . ALA A 1 84 ? 20.747 0.009 -24.029 1.00 82.94 84 ALA A CA 1
ATOM 656 C C . ALA A 1 84 ? 21.565 -1.045 -24.794 1.00 82.94 84 ALA A C 1
ATOM 658 O O . ALA A 1 84 ? 22.348 -0.696 -25.681 1.00 82.94 84 ALA A O 1
ATOM 659 N N . VAL A 1 85 ? 21.352 -2.335 -24.506 1.00 83.56 85 VAL A N 1
ATOM 660 C CA . VAL A 1 85 ? 21.992 -3.441 -25.241 1.00 83.56 85 VAL A CA 1
ATOM 661 C C . VAL A 1 85 ? 21.592 -3.423 -26.717 1.00 83.56 85 VAL A C 1
ATOM 663 O O . VAL A 1 85 ? 22.456 -3.543 -27.588 1.00 83.56 85 VAL A O 1
ATOM 666 N N . LEU A 1 86 ? 20.305 -3.224 -27.016 1.00 79.50 86 LEU A N 1
ATOM 667 C CA . LEU A 1 86 ? 19.810 -3.160 -28.393 1.00 79.50 86 LEU A CA 1
ATOM 668 C C . LEU A 1 86 ? 20.454 -2.007 -29.180 1.00 79.50 86 LEU A C 1
ATOM 670 O O . LEU A 1 86 ? 20.856 -2.181 -30.330 1.00 79.50 86 LEU A O 1
ATOM 674 N N . SER A 1 87 ? 20.599 -0.843 -28.541 1.00 81.31 87 SER A N 1
ATOM 675 C CA . SER A 1 87 ? 21.221 0.343 -29.141 1.00 81.31 87 SER A CA 1
ATOM 676 C C . SER A 1 87 ? 22.691 0.095 -29.494 1.00 81.31 87 SER A C 1
ATOM 678 O O . SER A 1 87 ? 23.115 0.401 -30.606 1.00 81.31 87 SER A O 1
ATOM 680 N N . GLN A 1 88 ? 23.450 -0.547 -28.597 1.00 84.56 88 GLN A N 1
ATOM 681 C CA . GLN A 1 88 ? 24.851 -0.909 -28.849 1.00 84.56 88 GLN A CA 1
ATOM 682 C C . GLN A 1 88 ? 25.014 -1.907 -30.005 1.00 84.56 88 GLN A C 1
ATOM 684 O O . GLN A 1 88 ? 25.977 -1.822 -30.769 1.00 84.56 88 GLN A O 1
ATOM 689 N N . LEU A 1 89 ? 24.092 -2.865 -30.144 1.00 81.88 89 LEU A N 1
ATOM 690 C CA . LEU A 1 89 ? 24.107 -3.821 -31.254 1.00 81.88 89 LEU A CA 1
ATOM 691 C C . LEU A 1 89 ? 23.843 -3.125 -32.596 1.00 81.88 89 LEU A C 1
ATOM 693 O O . LEU A 1 89 ? 24.567 -3.362 -33.559 1.00 81.88 89 LEU A O 1
ATOM 697 N N . LEU A 1 90 ? 22.866 -2.216 -32.641 1.00 82.12 90 LEU A N 1
ATOM 698 C CA . LEU A 1 90 ? 22.530 -1.451 -33.846 1.00 82.12 90 LEU A CA 1
ATOM 699 C C . LEU A 1 90 ? 23.651 -0.501 -34.292 1.00 82.12 90 LEU A C 1
ATOM 701 O O . LEU A 1 90 ? 23.823 -0.285 -35.490 1.00 82.12 90 LEU A O 1
ATOM 705 N N . GLU A 1 91 ? 24.412 0.075 -33.359 1.00 81.31 91 GLU A N 1
ATOM 706 C CA . GLU A 1 91 ? 25.594 0.885 -33.689 1.00 81.31 91 GLU A CA 1
ATOM 707 C C . GLU A 1 91 ? 26.729 0.036 -34.274 1.00 81.31 91 GLU A C 1
ATOM 709 O O . GLU A 1 91 ? 27.386 0.466 -35.221 1.00 81.31 91 GLU A O 1
ATOM 714 N N . ARG A 1 92 ? 26.924 -1.190 -33.771 1.00 75.19 92 ARG A N 1
ATOM 715 C CA . ARG A 1 92 ? 27.935 -2.128 -34.287 1.00 75.19 92 ARG A CA 1
ATOM 716 C C . ARG A 1 92 ? 27.643 -2.653 -35.688 1.00 75.19 92 ARG A C 1
ATOM 718 O O . ARG A 1 92 ? 28.587 -2.963 -36.396 1.00 75.19 92 ARG A O 1
ATOM 725 N N . GLU A 1 93 ? 26.379 -2.774 -36.086 1.00 70.75 93 GLU A N 1
ATOM 726 C CA . GLU A 1 93 ? 26.025 -3.201 -37.450 1.00 70.75 93 GLU A CA 1
ATOM 727 C C . GLU A 1 93 ? 26.113 -2.070 -38.488 1.00 70.75 93 GLU A C 1
ATOM 729 O O . GLU A 1 93 ? 26.087 -2.330 -39.691 1.00 70.75 93 GLU A O 1
ATOM 734 N N . LYS A 1 94 ? 26.205 -0.811 -38.041 1.00 66.38 94 LYS A N 1
ATOM 735 C CA . LYS A 1 94 ? 26.291 0.371 -38.914 1.00 66.38 94 LYS A CA 1
ATOM 736 C C . LYS A 1 94 ? 27.717 0.888 -39.133 1.00 66.38 94 LYS A C 1
ATOM 738 O O . LYS A 1 94 ? 27.892 1.745 -40.001 1.00 66.38 94 LYS A O 1
ATOM 743 N N . GLY A 1 95 ? 28.688 0.431 -38.341 1.00 53.25 95 GLY A N 1
ATOM 744 C CA . GLY A 1 95 ? 30.113 0.775 -38.453 1.00 53.25 95 GLY A CA 1
ATOM 745 C C . GLY A 1 95 ? 30.913 -0.322 -39.133 1.00 53.25 95 GLY A C 1
ATOM 746 O O . GLY A 1 95 ? 31.855 0.037 -39.872 1.00 53.25 95 GLY A O 1
#

Solvent-accessible surface area (backbone atoms only — not comparable to full-atom values): 5643 Å² total; per-residue (Å²): 130,84,82,80,84,77,60,63,68,62,53,50,52,54,43,48,53,50,56,50,53,67,69,57,65,81,77,75,82,81,71,79,78,82,57,96,48,76,68,40,55,54,51,52,51,50,49,52,51,50,52,54,50,50,53,52,48,49,51,50,48,50,54,50,41,53,52,51,52,52,52,43,53,54,49,52,55,52,50,53,53,51,52,52,53,52,52,56,51,56,52,63,77,74,107

Foldseek 3Di:
DPDPDDDLVVLVVVLVVLVVVLVPPPDDPPPPLPDPDPVSVVVVVVVVVVVVVNVVSSVVSVVVSVVSVVVSVVVVVVVVVVVVVVVVVVVVVVD

Radius of gyration: 24.37 Å; Cα contacts (8 Å, |Δi|>4): 21; chains: 1; bounding box: 51×27×74 Å

Organism: NCBI:txid1552123

Secondary structure (DSSP, 8-state):
-------HHHHHHHHHHHHHHHHS------------SHHHHHHHHHHHHHHHHHHHH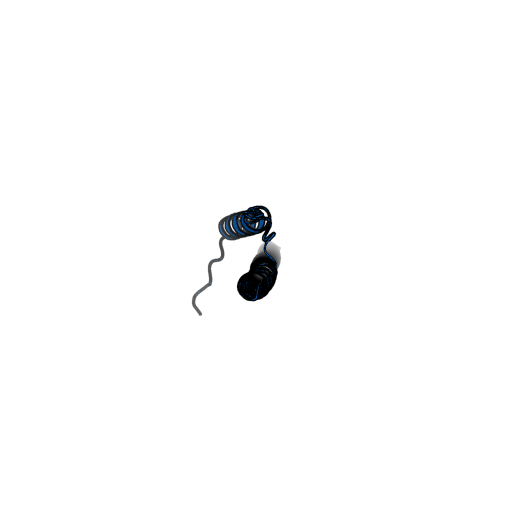HHHHHHHHHHHHHHHHHHHHHHHHHHHHHHHHHHHHH-

Mean predicted aligned error: 11.33 Å